Protein AF-A0AAJ5VD03-F1 (afdb_monomer_lite)

InterPro domains:
  IPR036894 Nucleoid-associated protein YbaB-like domain superfamily [G3DSA:3.30.1310.10] (11-106)

pLDDT: mean 74.03, std 16.74, range [34.75, 96.44]

Foldseek 3Di:
DPPPVVVVVVVVVVVVVVVVVVVVVVVVVVVVVVVLVVLLVQKAFAADPQLATPWIGGDQVVLQVDAQVSNQSSLLSNSVVNLRFLASVSSVLVVVLVVVVVVPDDNVVSVVVPDDDQDWDDWDWDDDPAWIWIQISRRRIGIGGDRVNSNVDGSVVVGVCSRVRSNVSSVVSDPPPPPPPD

Radius of gyration: 23.5 Å; chains: 1; bounding box: 45×64×76 Å

Structure (mmCIF, N/CA/C/O backbone):
data_AF-A0AAJ5VD03-F1
#
_entry.id   AF-A0AAJ5VD03-F1
#
loop_
_atom_site.group_PDB
_atom_site.id
_atom_site.type_symbol
_atom_site.label_atom_id
_atom_site.label_alt_id
_atom_site.label_comp_id
_atom_site.label_asym_id
_atom_site.label_entity_id
_atom_site.label_seq_id
_atom_site.pdbx_PDB_ins_code
_atom_site.Cartn_x
_atom_site.Cartn_y
_atom_site.Cartn_z
_atom_site.occupancy
_atom_site.B_iso_or_equiv
_atom_site.auth_seq_id
_atom_site.auth_comp_id
_atom_site.auth_asym_id
_atom_site.auth_atom_id
_atom_site.pdbx_PDB_model_num
ATOM 1 N N . MET A 1 1 ? 14.141 24.805 61.945 1.00 48.03 1 MET A N 1
ATOM 2 C CA . MET A 1 1 ? 12.892 24.595 61.178 1.00 48.03 1 MET A CA 1
ATOM 3 C C . MET A 1 1 ? 13.056 25.280 59.825 1.00 48.03 1 MET A C 1
ATOM 5 O O . MET A 1 1 ? 13.315 26.470 59.855 1.00 48.03 1 MET A O 1
ATOM 9 N N . ASN A 1 2 ? 13.026 24.547 58.695 1.00 44.84 2 ASN A N 1
ATOM 10 C CA . ASN A 1 2 ? 12.942 25.113 57.323 1.00 44.84 2 ASN A CA 1
ATOM 11 C C . ASN A 1 2 ? 12.667 24.085 56.184 1.00 44.84 2 ASN A C 1
ATOM 13 O O . ASN A 1 2 ? 12.645 24.474 55.024 1.00 44.84 2 ASN A O 1
ATOM 17 N N . SER A 1 3 ? 12.442 22.785 56.444 1.00 50.00 3 SER A N 1
ATOM 18 C CA . SER A 1 3 ? 12.428 21.764 55.366 1.00 50.00 3 SER A CA 1
ATOM 19 C C . SER A 1 3 ? 11.080 21.538 54.652 1.00 50.00 3 SER A C 1
ATOM 21 O O . SER A 1 3 ? 11.031 20.837 53.640 1.00 50.00 3 SER A O 1
ATOM 23 N N . SER A 1 4 ? 9.978 22.122 55.138 1.00 48.59 4 SER A N 1
ATOM 24 C CA . SER A 1 4 ? 8.632 21.831 54.608 1.00 48.59 4 SER A CA 1
ATOM 25 C C . SER A 1 4 ? 8.241 22.664 53.374 1.00 48.59 4 SER A C 1
ATOM 27 O O . SER A 1 4 ? 7.451 22.192 52.558 1.00 48.59 4 SER A O 1
ATOM 29 N N . GLY A 1 5 ? 8.803 23.871 53.207 1.00 54.84 5 GLY A N 1
ATOM 30 C CA . GLY A 1 5 ? 8.579 24.722 52.023 1.00 54.84 5 GLY A CA 1
ATOM 31 C C . GLY A 1 5 ? 9.389 24.287 50.796 1.00 54.84 5 GLY A C 1
ATOM 32 O O . GLY A 1 5 ? 8.952 24.446 49.660 1.00 54.84 5 GLY A O 1
ATOM 33 N N . ASP A 1 6 ? 10.540 23.655 51.026 1.00 62.62 6 ASP A N 1
ATOM 34 C CA . ASP A 1 6 ? 11.441 23.192 49.967 1.00 62.62 6 ASP A CA 1
ATOM 35 C C . ASP A 1 6 ? 10.902 21.922 49.273 1.00 62.62 6 ASP A C 1
ATOM 37 O O . ASP A 1 6 ? 10.984 21.754 48.058 1.00 62.62 6 ASP A O 1
ATOM 41 N N . SER A 1 7 ? 10.227 21.050 50.032 1.00 49.09 7 SER A N 1
ATOM 42 C CA . SER A 1 7 ? 9.621 19.815 49.506 1.00 49.09 7 SER A CA 1
ATOM 43 C C . SER A 1 7 ? 8.396 20.080 48.622 1.00 49.09 7 SER A C 1
ATOM 45 O O . SER A 1 7 ? 8.186 19.391 47.624 1.00 49.09 7 SER A O 1
ATOM 47 N N . THR A 1 8 ? 7.599 21.099 48.956 1.00 68.88 8 THR A N 1
ATOM 48 C CA . THR A 1 8 ? 6.435 21.525 48.161 1.00 68.88 8 THR A CA 1
ATOM 49 C C . THR A 1 8 ? 6.863 22.230 46.876 1.00 68.88 8 THR A C 1
ATOM 51 O O . THR A 1 8 ? 6.331 21.913 45.813 1.00 68.88 8 THR A O 1
ATOM 54 N N . ALA A 1 9 ? 7.881 23.094 46.935 1.00 69.44 9 ALA A N 1
ATOM 55 C CA . ALA A 1 9 ? 8.480 23.704 45.747 1.00 69.44 9 ALA A CA 1
ATOM 56 C C . ALA A 1 9 ? 9.094 22.653 44.803 1.00 69.44 9 ALA A C 1
ATOM 58 O O . ALA A 1 9 ? 8.904 22.707 43.587 1.00 69.44 9 ALA A O 1
ATOM 59 N N . ARG A 1 10 ? 9.766 21.636 45.358 1.00 67.06 10 ARG A N 1
ATOM 60 C CA . ARG A 1 10 ? 10.350 20.530 44.585 1.00 67.06 10 ARG A CA 1
ATOM 61 C C . ARG A 1 10 ? 9.289 19.638 43.937 1.00 67.06 10 ARG A C 1
ATOM 63 O O . ARG A 1 10 ? 9.469 19.222 42.794 1.00 67.06 10 ARG A O 1
ATOM 70 N N . LEU A 1 11 ? 8.176 19.379 44.626 1.00 73.00 11 LEU A N 1
ATOM 71 C CA . LEU A 1 11 ? 7.019 18.670 44.068 1.00 73.00 11 LEU A CA 1
ATOM 72 C C . LEU A 1 11 ? 6.357 19.452 42.932 1.00 73.00 11 LEU A C 1
ATOM 74 O O . LEU A 1 11 ? 6.029 18.859 41.906 1.00 73.00 11 LEU A O 1
ATOM 78 N N . GLU A 1 12 ? 6.190 20.767 43.078 1.00 82.19 12 GLU A N 1
ATOM 79 C CA . GLU A 1 12 ? 5.606 21.592 42.018 1.00 82.19 12 GLU A CA 1
ATOM 80 C C . GLU A 1 12 ? 6.522 21.669 40.792 1.00 82.19 12 GLU A C 1
ATOM 82 O O . GLU A 1 12 ? 6.063 21.489 39.665 1.00 82.19 12 GLU A O 1
ATOM 87 N N . HIS A 1 13 ? 7.832 21.800 41.006 1.00 79.12 13 HIS A N 1
ATOM 88 C CA . HIS A 1 13 ? 8.822 21.745 39.933 1.00 79.12 13 HIS A CA 1
ATOM 89 C C . HIS A 1 13 ? 8.809 20.388 39.200 1.00 79.12 13 HIS A C 1
ATOM 91 O O . HIS A 1 13 ? 8.853 20.339 37.970 1.00 79.12 13 HIS A O 1
ATOM 97 N N . LEU A 1 14 ? 8.683 19.269 39.926 1.00 74.81 14 LEU A N 1
ATOM 98 C CA . LEU A 1 14 ? 8.534 17.938 39.321 1.00 74.81 14 LEU A CA 1
ATOM 99 C C . LEU A 1 14 ? 7.218 17.800 38.539 1.00 74.81 14 LEU A C 1
ATOM 101 O O . LEU A 1 14 ? 7.223 17.240 37.443 1.00 74.81 14 LEU A O 1
ATOM 105 N N . ARG A 1 15 ? 6.107 18.351 39.044 1.00 74.75 15 ARG A N 1
ATOM 106 C CA . ARG A 1 15 ? 4.812 18.367 38.339 1.00 74.75 15 ARG A CA 1
ATOM 107 C C . ARG A 1 15 ? 4.844 19.223 37.077 1.00 74.75 15 ARG A C 1
ATOM 109 O O . ARG A 1 15 ? 4.276 18.824 36.064 1.00 74.75 15 ARG A O 1
ATOM 116 N N . GLN A 1 16 ? 5.491 20.387 37.110 1.00 79.31 16 GLN A N 1
ATOM 117 C CA . GLN A 1 16 ? 5.689 21.221 35.921 1.00 79.31 16 GLN A CA 1
ATOM 118 C C . GLN A 1 16 ? 6.545 20.503 34.879 1.00 79.31 16 GLN A C 1
ATOM 120 O O . GLN A 1 16 ? 6.133 20.395 33.726 1.00 79.31 16 GLN A O 1
ATOM 125 N N . ARG A 1 17 ? 7.675 19.918 35.290 1.00 76.06 17 ARG A N 1
ATOM 126 C CA . ARG A 1 17 ? 8.547 19.154 34.390 1.00 76.06 17 ARG A CA 1
ATOM 127 C C . ARG A 1 17 ? 7.839 17.929 33.800 1.00 76.06 17 ARG A C 1
ATOM 129 O O . ARG A 1 17 ? 7.985 17.661 32.615 1.00 76.06 17 ARG A O 1
ATOM 136 N N . SER A 1 18 ? 7.024 17.226 34.589 1.00 72.50 18 SER A N 1
ATOM 137 C CA . SER A 1 18 ? 6.200 16.111 34.106 1.00 72.50 18 SER A CA 1
ATOM 138 C C . SER A 1 18 ? 5.175 16.558 33.062 1.00 72.50 18 SER A C 1
ATOM 140 O O . SER A 1 18 ? 5.026 15.887 32.044 1.00 72.50 18 SER A O 1
ATOM 142 N N . ARG A 1 19 ? 4.487 17.688 33.285 1.00 83.00 19 ARG A N 1
ATOM 143 C CA . ARG A 1 19 ? 3.543 18.257 32.309 1.00 83.00 19 ARG A CA 1
ATOM 144 C C . ARG A 1 19 ? 4.247 18.660 31.015 1.00 83.00 19 ARG A C 1
ATOM 146 O O . ARG A 1 19 ? 3.720 18.410 29.939 1.00 83.00 19 ARG A O 1
ATOM 153 N N . GLN A 1 20 ? 5.449 19.221 31.119 1.00 81.06 20 GLN A N 1
ATOM 154 C CA . GLN A 1 20 ? 6.250 19.609 29.963 1.00 81.06 20 GLN A CA 1
ATOM 155 C C . GLN A 1 20 ? 6.704 18.396 29.141 1.00 81.06 20 GLN A C 1
ATOM 157 O O . GLN A 1 20 ? 6.547 18.403 27.928 1.00 81.06 20 GLN A O 1
ATOM 162 N N . VAL A 1 21 ? 7.183 17.327 29.788 1.00 76.31 21 VAL A N 1
ATOM 163 C CA . VAL A 1 21 ? 7.549 16.075 29.099 1.00 76.31 21 VAL A CA 1
ATOM 164 C C . VAL A 1 21 ? 6.336 15.440 28.419 1.00 76.31 21 VAL A C 1
ATOM 166 O O . VAL A 1 21 ? 6.435 15.032 27.265 1.00 76.31 21 VAL A O 1
ATOM 169 N N . ALA A 1 22 ? 5.188 15.390 29.100 1.00 70.44 22 ALA A N 1
ATOM 170 C CA . ALA A 1 22 ? 3.959 14.850 28.524 1.00 70.44 22 ALA A CA 1
ATOM 171 C C . ALA A 1 22 ? 3.494 15.655 27.298 1.00 70.44 22 ALA A C 1
ATOM 173 O O . ALA A 1 22 ? 3.112 15.063 26.293 1.00 70.44 22 ALA A O 1
ATOM 174 N N . ALA A 1 23 ? 3.584 16.989 27.350 1.00 71.31 23 ALA A N 1
ATOM 175 C CA . ALA A 1 23 ? 3.253 17.855 26.221 1.00 71.31 23 ALA A CA 1
ATOM 176 C C . ALA A 1 23 ? 4.208 17.653 25.032 1.00 71.31 23 ALA A C 1
ATOM 178 O O . ALA A 1 23 ? 3.750 17.533 23.899 1.00 71.31 23 ALA A O 1
ATOM 179 N N . THR A 1 24 ? 5.520 17.552 25.277 1.00 80.00 24 THR A N 1
ATOM 180 C CA . THR A 1 24 ? 6.507 17.274 24.221 1.00 80.00 24 THR A CA 1
ATOM 181 C C . THR A 1 24 ? 6.281 15.904 23.583 1.00 80.00 24 THR A C 1
ATOM 183 O O . THR A 1 24 ? 6.341 15.782 22.364 1.00 80.00 24 THR A O 1
ATOM 186 N N . PHE A 1 25 ? 5.989 14.877 24.385 1.00 67.69 25 PHE A N 1
ATOM 187 C CA . PHE A 1 25 ? 5.700 13.538 23.875 1.00 67.69 25 PHE A CA 1
ATOM 188 C C . PHE A 1 25 ? 4.413 13.509 23.045 1.00 67.69 25 PHE A C 1
ATOM 190 O O . PHE A 1 25 ? 4.405 12.937 21.962 1.00 67.69 25 PHE A O 1
ATOM 197 N N . ALA A 1 26 ? 3.345 14.162 23.513 1.00 67.38 26 ALA A N 1
ATOM 198 C CA . ALA A 1 26 ? 2.091 14.256 22.769 1.00 67.38 26 ALA A CA 1
ATOM 199 C C . ALA A 1 26 ? 2.279 14.966 21.419 1.00 67.38 26 ALA A C 1
ATOM 201 O O . ALA A 1 26 ? 1.799 14.465 20.408 1.00 67.38 26 ALA A O 1
ATOM 202 N N . ALA A 1 27 ? 3.030 16.071 21.387 1.00 71.31 27 ALA A N 1
ATOM 203 C CA . ALA A 1 27 ? 3.334 16.789 20.150 1.00 71.31 27 ALA A CA 1
ATOM 204 C C . ALA A 1 27 ? 4.175 15.949 19.173 1.00 71.31 27 ALA A C 1
ATOM 206 O O . ALA A 1 27 ? 3.921 15.967 17.972 1.00 71.31 27 ALA A O 1
ATOM 207 N N . GLU A 1 28 ? 5.149 15.183 19.671 1.00 72.62 28 GLU A N 1
ATOM 208 C CA . GLU A 1 28 ? 5.952 14.296 18.825 1.00 72.62 28 GLU A CA 1
ATOM 209 C C . GLU A 1 28 ? 5.127 13.117 18.298 1.00 72.62 28 GLU A C 1
ATOM 211 O O . GLU A 1 28 ? 5.227 12.768 17.125 1.00 72.62 28 GLU A O 1
ATOM 216 N N . MET A 1 29 ? 4.243 12.553 19.123 1.00 68.25 29 MET A N 1
ATOM 217 C CA . MET A 1 29 ? 3.296 11.525 18.692 1.00 68.25 29 MET A CA 1
ATOM 218 C C . MET A 1 29 ? 2.310 12.063 17.654 1.00 68.25 29 MET A C 1
ATOM 220 O O . MET A 1 29 ? 2.043 11.379 16.671 1.00 68.25 29 MET A O 1
ATOM 224 N N . GLU A 1 30 ? 1.792 13.279 17.821 1.00 60.25 30 GLU A N 1
ATOM 225 C CA . GLU A 1 30 ? 0.920 13.933 16.841 1.00 60.25 30 GLU A CA 1
ATOM 226 C C . GLU A 1 30 ? 1.665 14.199 15.526 1.00 60.25 30 GLU A C 1
ATOM 228 O O . GLU A 1 30 ? 1.141 13.906 14.451 1.00 60.25 30 GLU A O 1
ATOM 233 N N . ARG A 1 31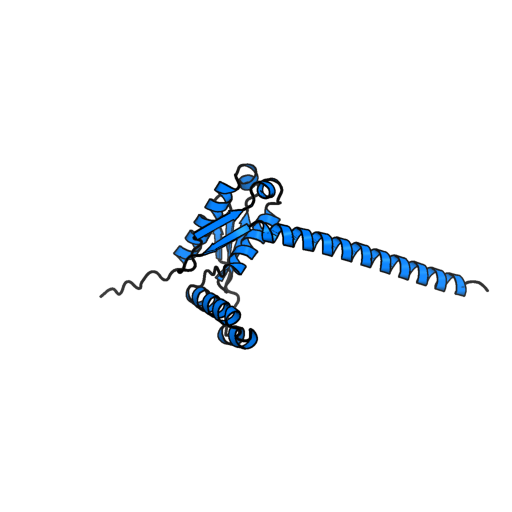 ? 2.920 14.665 15.599 1.00 75.94 31 ARG A N 1
ATOM 234 C CA . ARG A 1 31 ? 3.794 14.857 14.435 1.00 75.94 31 ARG A CA 1
ATOM 235 C C . ARG A 1 31 ? 4.020 13.544 13.690 1.00 75.94 31 ARG A C 1
ATOM 237 O O . ARG A 1 31 ? 3.795 13.499 12.485 1.00 75.94 31 ARG A O 1
ATOM 244 N N . LEU A 1 32 ? 4.406 12.485 14.404 1.00 63.19 32 LEU A N 1
ATOM 245 C CA . LEU A 1 32 ? 4.612 11.147 13.845 1.00 63.19 32 LEU A CA 1
ATOM 246 C C . LEU A 1 32 ? 3.314 10.573 13.269 1.00 63.19 32 LEU A C 1
ATOM 248 O O . LEU A 1 32 ? 3.328 10.019 12.180 1.00 63.19 32 LEU A O 1
ATOM 252 N N . THR A 1 33 ? 2.179 10.756 13.945 1.00 59.78 33 THR A N 1
ATOM 253 C CA . THR A 1 33 ? 0.869 10.291 13.461 1.00 59.78 33 THR A CA 1
ATOM 254 C C . THR A 1 33 ? 0.464 11.030 12.190 1.00 59.78 33 THR A C 1
ATOM 256 O O . THR A 1 33 ? 0.008 10.406 11.237 1.00 59.78 33 THR A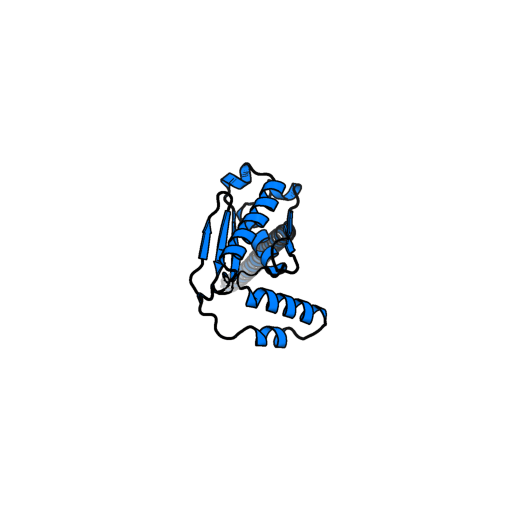 O 1
ATOM 259 N N . SER A 1 34 ? 0.662 12.349 12.135 1.00 59.28 34 SER A N 1
ATOM 260 C CA . SER A 1 34 ? 0.407 13.165 10.942 1.00 59.28 34 SER A CA 1
ATOM 261 C C . SER A 1 34 ? 1.327 12.775 9.783 1.00 59.28 34 SER A C 1
ATOM 263 O O . SER A 1 34 ? 0.878 12.668 8.643 1.00 59.28 34 SER A O 1
ATOM 265 N N . GLU A 1 35 ? 2.600 12.507 10.073 1.00 62.56 35 GLU A N 1
ATOM 266 C CA . GLU A 1 35 ? 3.590 12.034 9.107 1.00 62.56 35 GLU A CA 1
ATOM 267 C C . GLU A 1 35 ? 3.216 10.653 8.552 1.00 62.56 35 GLU A C 1
ATOM 269 O O . GLU A 1 35 ? 3.127 10.500 7.336 1.00 62.56 35 GLU A O 1
ATOM 274 N N . VAL A 1 36 ? 2.864 9.700 9.420 1.00 60.22 36 VAL A N 1
ATOM 275 C CA . VAL A 1 36 ? 2.357 8.375 9.036 1.00 60.22 36 VAL A CA 1
ATOM 276 C C . VAL A 1 36 ? 1.060 8.500 8.237 1.00 60.22 36 VAL A C 1
ATOM 278 O O . VAL A 1 36 ? 0.929 7.863 7.204 1.00 60.22 36 VAL A O 1
ATOM 281 N N . THR A 1 37 ? 0.121 9.362 8.632 1.00 55.56 37 THR A N 1
ATOM 282 C CA . THR A 1 37 ? -1.158 9.542 7.917 1.00 55.56 37 THR A CA 1
ATOM 283 C C . THR A 1 37 ? -0.946 10.123 6.516 1.00 55.56 37 THR A C 1
ATOM 285 O O . THR A 1 37 ? -1.544 9.653 5.550 1.00 55.56 37 THR A O 1
ATOM 288 N N . ARG A 1 38 ? -0.056 11.115 6.370 1.00 59.75 38 ARG A N 1
ATOM 289 C CA . ARG A 1 38 ? 0.335 11.656 5.056 1.00 59.75 38 ARG A CA 1
ATOM 290 C C . ARG A 1 38 ? 1.056 10.620 4.198 1.00 59.75 38 ARG A C 1
ATOM 292 O O . ARG A 1 38 ? 0.877 10.618 2.986 1.00 59.75 38 ARG A O 1
ATOM 299 N N . GLN A 1 39 ? 1.858 9.756 4.813 1.00 58.25 39 GLN A N 1
ATOM 300 C CA . GLN A 1 39 ? 2.546 8.664 4.128 1.00 58.25 39 GLN A CA 1
ATOM 301 C C . GLN A 1 39 ? 1.566 7.561 3.705 1.00 58.25 39 GLN A C 1
ATOM 303 O O . GLN A 1 39 ? 1.653 7.092 2.577 1.00 58.25 39 GLN A O 1
ATOM 308 N N . VAL A 1 40 ? 0.574 7.215 4.527 1.00 55.00 40 VAL A N 1
ATOM 309 C CA . VAL A 1 40 ? -0.523 6.296 4.170 1.00 55.00 40 VAL A CA 1
ATOM 310 C C . VAL A 1 40 ? -1.336 6.838 2.989 1.00 55.00 40 VAL A C 1
ATOM 312 O O . VAL A 1 40 ? -1.698 6.075 2.104 1.00 55.00 40 VAL A O 1
ATOM 315 N N . ALA A 1 41 ? -1.533 8.157 2.904 1.00 58.66 41 ALA A N 1
ATOM 316 C CA . ALA A 1 41 ? -2.189 8.804 1.765 1.00 58.66 41 ALA A CA 1
ATOM 317 C C . ALA A 1 41 ? -1.335 8.859 0.477 1.00 58.66 41 ALA A C 1
ATOM 319 O O . ALA A 1 41 ? -1.819 9.335 -0.547 1.00 58.66 41 ALA A O 1
ATOM 320 N N . SER A 1 42 ? -0.072 8.414 0.509 1.00 76.25 42 SER A N 1
ATOM 321 C CA . SER A 1 42 ? 0.821 8.483 -0.656 1.00 76.25 42 SER A CA 1
ATOM 322 C C . SER A 1 42 ? 0.643 7.335 -1.647 1.00 76.25 42 SER A C 1
ATOM 324 O O . SER A 1 42 ? 1.102 7.471 -2.778 1.00 76.25 42 SER A O 1
ATOM 326 N N . VAL A 1 43 ? -0.022 6.243 -1.246 1.00 88.25 43 VAL A N 1
ATOM 327 C CA . VAL A 1 43 ? -0.279 5.066 -2.087 1.00 88.25 43 VAL A CA 1
ATOM 328 C C . VAL A 1 43 ? -1.784 4.845 -2.196 1.00 88.25 43 VAL A C 1
ATOM 330 O O . VAL A 1 43 ? -2.470 4.707 -1.188 1.00 88.25 43 VAL A O 1
ATOM 333 N N . THR A 1 44 ? -2.298 4.781 -3.420 1.00 91.69 44 THR A N 1
ATOM 334 C CA . THR A 1 44 ? -3.696 4.433 -3.702 1.00 91.69 44 THR A CA 1
ATOM 335 C C . THR A 1 44 ? -3.740 3.164 -4.539 1.00 91.69 44 THR A C 1
ATOM 337 O O . THR A 1 44 ? -3.046 3.059 -5.548 1.00 91.69 44 THR A O 1
ATOM 340 N N . ILE A 1 45 ? -4.563 2.197 -4.134 1.00 93.25 45 ILE A N 1
ATOM 341 C CA . ILE A 1 45 ? -4.733 0.926 -4.841 1.00 93.25 45 ILE A CA 1
ATOM 342 C C . ILE A 1 45 ? -6.166 0.832 -5.348 1.00 93.25 45 ILE A C 1
ATOM 344 O O . ILE A 1 45 ? -7.119 0.990 -4.589 1.00 93.25 45 ILE A O 1
ATOM 348 N N . ARG A 1 46 ? -6.307 0.574 -6.647 1.00 93.19 46 ARG A N 1
ATOM 349 C CA . ARG A 1 46 ? -7.585 0.333 -7.315 1.00 93.19 46 ARG A CA 1
ATOM 350 C C . ARG A 1 46 ? -7.711 -1.158 -7.599 1.00 93.19 46 ARG A C 1
ATOM 352 O O . ARG A 1 46 ? -6.781 -1.763 -8.135 1.00 93.19 46 ARG A O 1
ATOM 359 N N . VAL A 1 47 ? -8.858 -1.735 -7.256 1.00 89.75 47 VAL A N 1
ATOM 360 C CA . VAL A 1 47 ? -9.168 -3.152 -7.484 1.00 89.75 47 VAL A CA 1
ATOM 361 C C . VAL A 1 47 ? -10.221 -3.316 -8.570 1.00 89.75 47 VAL A C 1
ATOM 363 O O . VAL A 1 47 ? -11.059 -2.435 -8.760 1.00 89.75 47 VAL A O 1
ATOM 366 N N . ASP A 1 48 ? -10.166 -4.427 -9.297 1.00 89.44 48 ASP A N 1
ATOM 367 C CA . ASP A 1 48 ? -11.219 -4.811 -10.234 1.00 89.44 48 ASP A CA 1
ATOM 368 C C . ASP A 1 48 ? -12.369 -5.562 -9.537 1.00 89.44 48 ASP A C 1
ATOM 370 O O . ASP A 1 48 ? -12.344 -5.859 -8.338 1.00 89.44 48 ASP A O 1
ATOM 374 N N . GLU A 1 49 ? -13.395 -5.914 -10.311 1.00 81.56 49 GLU A N 1
ATOM 375 C CA . GLU A 1 49 ? -14.555 -6.677 -9.832 1.00 81.56 49 GLU A CA 1
ATOM 376 C C . GLU A 1 49 ? -14.178 -8.068 -9.295 1.00 81.56 49 GLU A C 1
ATOM 378 O O . GLU A 1 49 ? -14.901 -8.647 -8.484 1.00 81.56 49 GLU A O 1
ATOM 383 N N . ARG A 1 50 ? -13.014 -8.605 -9.674 1.00 80.75 50 ARG A N 1
ATOM 384 C CA . ARG A 1 50 ? -12.496 -9.891 -9.188 1.00 80.75 50 ARG A CA 1
ATOM 385 C C . ARG A 1 50 ? -11.661 -9.743 -7.917 1.00 80.75 50 ARG A C 1
ATOM 387 O O . ARG A 1 50 ? -11.306 -10.749 -7.317 1.00 80.75 50 ARG A O 1
ATOM 394 N N . GLY A 1 51 ? -11.417 -8.517 -7.454 1.00 80.62 51 GLY A N 1
ATOM 395 C CA . GLY A 1 51 ? -10.620 -8.234 -6.260 1.00 80.62 51 GLY A CA 1
ATOM 396 C C . GLY A 1 51 ? -9.120 -8.276 -6.542 1.00 80.62 51 GLY A C 1
ATOM 397 O O . GLY A 1 51 ? -8.321 -8.359 -5.612 1.00 80.62 51 GLY A O 1
ATOM 398 N N . ARG A 1 52 ? -8.731 -8.238 -7.823 1.00 88.56 52 ARG A N 1
ATOM 399 C CA . ARG A 1 52 ? -7.338 -8.138 -8.255 1.00 88.56 52 ARG A CA 1
ATOM 400 C C . ARG A 1 52 ? -6.914 -6.681 -8.286 1.00 88.56 52 ARG A C 1
ATOM 402 O O . ARG A 1 52 ? -7.728 -5.787 -8.511 1.00 88.56 52 ARG A O 1
ATOM 409 N N . VAL A 1 53 ? -5.622 -6.436 -8.098 1.00 92.56 53 VAL A N 1
ATOM 410 C CA . VAL A 1 53 ? -5.055 -5.091 -8.197 1.00 92.56 53 VAL A CA 1
ATOM 411 C C . VAL A 1 53 ? -5.066 -4.662 -9.665 1.00 92.56 53 VAL A C 1
ATOM 413 O O . VAL A 1 53 ? -4.331 -5.208 -10.490 1.00 92.56 53 VAL A O 1
ATOM 416 N N . ALA A 1 54 ? -5.911 -3.687 -9.989 1.00 92.94 54 ALA A N 1
ATOM 417 C CA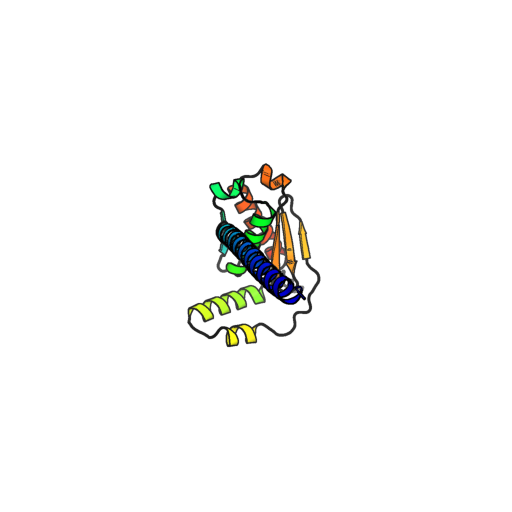 . ALA A 1 54 ? -6.071 -3.132 -11.330 1.00 92.94 54 ALA A CA 1
ATOM 418 C C . ALA A 1 54 ? -5.132 -1.945 -11.582 1.00 92.94 54 ALA A C 1
ATOM 420 O O . ALA A 1 54 ? -4.757 -1.684 -12.725 1.00 92.94 54 ALA A O 1
ATOM 421 N N . GLY A 1 55 ? -4.746 -1.229 -10.524 1.00 94.19 55 GLY A N 1
ATOM 422 C CA . GLY A 1 55 ? -3.768 -0.154 -10.613 1.00 94.19 55 GLY A CA 1
ATOM 423 C C . GLY A 1 55 ? -3.265 0.297 -9.250 1.00 94.19 55 GLY A C 1
ATOM 424 O O . GLY A 1 55 ? -3.975 0.208 -8.247 1.00 94.19 55 GLY A O 1
ATOM 425 N N . VAL A 1 56 ? -2.037 0.804 -9.241 1.00 95.62 56 VAL A N 1
ATOM 426 C CA . VAL A 1 56 ? -1.382 1.393 -8.074 1.00 95.62 56 VAL A CA 1
ATOM 427 C C . VAL A 1 56 ? -0.938 2.797 -8.457 1.00 95.62 56 VAL A C 1
ATOM 429 O O . VAL A 1 56 ? -0.312 2.999 -9.496 1.00 95.62 56 VAL A O 1
ATOM 432 N N . GLU A 1 57 ? -1.279 3.776 -7.634 1.00 93.69 57 GLU A N 1
ATOM 433 C CA . GLU A 1 57 ? -0.827 5.154 -7.778 1.00 93.69 57 GLU A CA 1
ATOM 434 C C . GLU A 1 57 ? 0.048 5.515 -6.588 1.00 93.69 57 GLU A C 1
ATOM 436 O O . GLU A 1 57 ? -0.331 5.288 -5.439 1.00 93.69 57 GLU A O 1
ATOM 441 N N . VAL A 1 58 ? 1.208 6.102 -6.869 1.00 90.50 58 VAL A N 1
ATOM 442 C CA . VAL A 1 58 ? 2.079 6.697 -5.859 1.00 90.50 58 VAL A CA 1
ATOM 443 C C . VAL A 1 58 ? 2.517 8.072 -6.342 1.00 90.50 58 VAL A C 1
ATOM 445 O O . VAL A 1 58 ? 2.820 8.239 -7.525 1.00 90.50 58 VAL A O 1
ATOM 448 N N . ASP A 1 59 ? 2.556 9.062 -5.451 1.00 85.38 59 ASP A N 1
ATOM 449 C CA . ASP A 1 59 ? 3.077 10.388 -5.803 1.00 85.38 59 ASP A CA 1
ATOM 450 C C . ASP A 1 59 ? 4.591 10.295 -6.098 1.00 85.38 59 ASP A C 1
ATOM 452 O O . ASP A 1 59 ? 5.375 10.020 -5.178 1.00 85.38 59 ASP A O 1
ATOM 456 N N . PRO A 1 60 ? 5.050 10.570 -7.338 1.00 86.19 60 PRO A N 1
ATOM 457 C CA . PRO A 1 60 ? 6.468 10.509 -7.681 1.00 86.19 60 PRO A CA 1
ATOM 458 C C . PRO A 1 60 ? 7.328 11.469 -6.855 1.00 86.19 60 PRO A C 1
ATOM 460 O O . PRO A 1 60 ? 8.494 11.180 -6.583 1.00 86.19 60 PRO A O 1
ATOM 463 N N . ALA A 1 61 ? 6.766 12.606 -6.428 1.00 82.94 61 ALA A N 1
ATOM 464 C CA . ALA A 1 61 ? 7.480 13.560 -5.593 1.00 82.94 61 ALA A CA 1
ATOM 465 C C . ALA A 1 61 ? 7.688 13.017 -4.172 1.00 82.94 61 ALA A C 1
ATOM 467 O O . ALA A 1 61 ? 8.715 13.308 -3.555 1.00 82.94 61 ALA A O 1
ATOM 468 N N . ALA A 1 62 ? 6.736 12.243 -3.647 1.00 79.38 62 ALA A N 1
ATOM 469 C CA . ALA A 1 62 ? 6.840 11.600 -2.340 1.00 79.38 62 ALA A CA 1
ATOM 470 C C . ALA A 1 62 ? 7.745 10.359 -2.374 1.00 79.38 62 ALA A C 1
ATOM 472 O O . ALA A 1 62 ? 8.505 10.142 -1.431 1.00 79.38 62 ALA A O 1
ATOM 473 N N . PHE A 1 63 ? 7.718 9.601 -3.474 1.00 84.69 63 PHE A N 1
ATOM 474 C CA . PHE A 1 63 ? 8.431 8.331 -3.634 1.00 84.69 63 PHE A CA 1
ATOM 475 C C . PHE A 1 63 ? 9.940 8.427 -3.354 1.00 84.69 63 PHE A C 1
ATOM 477 O O . PHE A 1 63 ? 10.486 7.619 -2.615 1.00 84.69 63 PHE A O 1
ATOM 484 N N . GLY A 1 64 ? 10.619 9.460 -3.861 1.00 78.38 64 GLY A N 1
ATOM 485 C CA . GLY A 1 64 ? 12.062 9.632 -3.633 1.00 78.38 64 GLY A CA 1
ATOM 486 C C . GLY A 1 64 ? 12.449 10.109 -2.225 1.00 78.38 64 GLY A C 1
ATOM 487 O O . GLY A 1 64 ? 13.633 10.244 -1.932 1.00 78.38 64 GLY A O 1
ATOM 488 N N . ARG A 1 65 ? 11.475 10.437 -1.364 1.00 80.88 65 ARG A N 1
ATOM 489 C CA . ARG A 1 65 ? 11.708 10.998 -0.018 1.00 80.88 65 ARG A CA 1
ATOM 490 C C . ARG A 1 65 ? 11.151 10.133 1.109 1.00 80.88 65 ARG A C 1
ATOM 492 O O . ARG A 1 65 ? 11.427 10.415 2.273 1.00 80.88 65 ARG A O 1
ATOM 499 N N . ILE A 1 66 ? 10.340 9.133 0.784 1.00 81.69 66 ILE A N 1
ATOM 500 C CA . ILE A 1 66 ? 9.717 8.249 1.762 1.00 81.69 66 ILE A CA 1
ATOM 501 C C . ILE A 1 66 ? 10.679 7.114 2.126 1.00 81.69 66 ILE A C 1
ATOM 503 O O . ILE A 1 66 ? 11.366 6.558 1.273 1.00 81.69 66 ILE A O 1
ATOM 507 N N . ALA A 1 67 ? 10.745 6.769 3.411 1.00 83.31 67 ALA A N 1
ATOM 508 C CA . ALA A 1 67 ? 11.524 5.616 3.847 1.00 83.31 67 ALA A CA 1
ATOM 509 C C . ALA A 1 67 ? 10.891 4.311 3.315 1.00 83.31 67 ALA A C 1
ATOM 511 O O . ALA A 1 67 ? 9.659 4.218 3.299 1.00 83.31 67 ALA A O 1
ATOM 512 N N . PRO A 1 68 ? 11.679 3.270 2.973 1.00 83.62 68 PRO A N 1
ATOM 513 C CA . PRO A 1 68 ? 11.139 1.990 2.506 1.00 83.62 68 PRO A CA 1
ATOM 514 C C . PRO A 1 68 ? 10.097 1.387 3.455 1.00 83.62 68 PRO A C 1
ATOM 516 O O . PRO A 1 68 ? 9.069 0.885 3.015 1.00 83.62 68 PRO A O 1
ATOM 519 N N . THR A 1 69 ? 10.318 1.493 4.767 1.00 81.88 69 THR A N 1
ATOM 520 C CA . THR A 1 69 ? 9.389 1.003 5.798 1.00 81.88 69 THR A CA 1
ATOM 521 C C . THR A 1 69 ? 8.081 1.791 5.845 1.00 81.88 69 THR A C 1
ATOM 523 O O . THR A 1 69 ? 7.019 1.208 6.051 1.00 81.88 69 THR A O 1
ATOM 526 N N . ALA A 1 70 ? 8.135 3.105 5.626 1.00 82.50 70 ALA A N 1
ATOM 527 C CA . ALA A 1 70 ? 6.949 3.952 5.562 1.00 82.50 70 ALA A CA 1
ATOM 528 C C . ALA A 1 70 ? 6.136 3.679 4.291 1.00 82.50 70 ALA A C 1
ATOM 530 O O . ALA A 1 70 ? 4.913 3.578 4.351 1.00 82.50 70 ALA A O 1
ATOM 531 N N . LEU A 1 71 ? 6.812 3.492 3.155 1.00 86.75 71 LEU A N 1
ATOM 532 C CA . LEU A 1 71 ? 6.166 3.118 1.900 1.00 86.75 71 LEU A CA 1
ATOM 533 C C . LEU A 1 71 ? 5.537 1.721 1.995 1.00 86.75 71 LEU A C 1
ATOM 535 O O . LEU A 1 71 ? 4.403 1.524 1.570 1.00 86.75 71 LEU A O 1
ATOM 539 N N . ALA A 1 72 ? 6.220 0.771 2.634 1.00 87.94 72 ALA A N 1
ATOM 540 C CA . ALA A 1 72 ? 5.702 -0.563 2.924 1.00 87.94 72 ALA A CA 1
ATOM 541 C C . ALA A 1 72 ? 4.430 -0.516 3.793 1.00 87.94 72 ALA A C 1
ATOM 543 O O . ALA A 1 72 ? 3.420 -1.136 3.456 1.00 87.94 72 ALA A O 1
ATOM 544 N N . ALA A 1 73 ? 4.437 0.281 4.867 1.00 84.44 73 ALA A N 1
ATOM 545 C CA . ALA A 1 73 ? 3.263 0.487 5.714 1.00 84.44 73 ALA A CA 1
ATOM 546 C C . ALA A 1 73 ? 2.099 1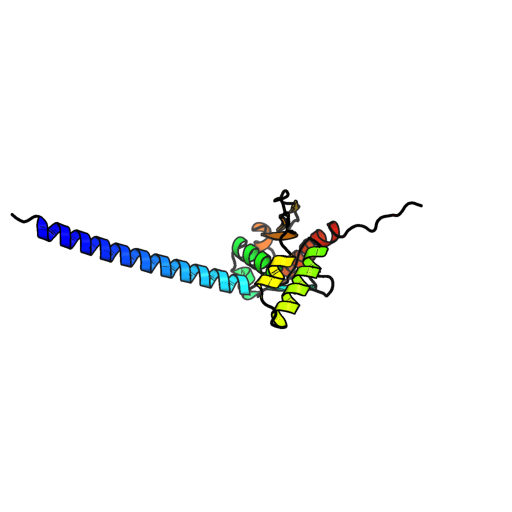.143 4.949 1.00 84.44 73 ALA A C 1
ATOM 548 O O . ALA A 1 73 ? 0.956 0.702 5.075 1.00 84.44 73 ALA A O 1
ATOM 549 N N . ALA A 1 74 ? 2.385 2.147 4.114 1.00 86.62 74 ALA A N 1
ATOM 550 C CA . ALA A 1 74 ? 1.390 2.785 3.254 1.00 86.62 74 ALA A CA 1
ATOM 551 C C . ALA A 1 74 ? 0.778 1.793 2.253 1.00 86.62 74 ALA A C 1
ATOM 553 O O . ALA A 1 74 ? -0.440 1.742 2.113 1.00 86.62 74 ALA A O 1
ATOM 554 N N . THR A 1 75 ? 1.607 0.947 1.632 1.00 91.50 75 THR A N 1
ATOM 555 C CA . THR A 1 75 ? 1.163 -0.116 0.711 1.00 91.50 75 THR A CA 1
ATOM 556 C C . THR A 1 75 ? 0.214 -1.082 1.408 1.00 91.50 75 THR A C 1
ATOM 558 O O . THR A 1 75 ? -0.886 -1.332 0.927 1.00 91.50 75 THR A O 1
ATOM 561 N N . THR A 1 76 ? 0.628 -1.596 2.569 1.00 89.88 76 THR A N 1
ATOM 562 C CA . THR A 1 76 ? -0.156 -2.528 3.385 1.00 89.88 76 THR A CA 1
ATOM 563 C C . THR A 1 76 ? -1.508 -1.921 3.768 1.00 89.88 76 THR A C 1
ATOM 565 O O . THR A 1 76 ? -2.551 -2.549 3.592 1.00 89.88 76 THR A O 1
ATOM 568 N N . SER A 1 77 ? -1.515 -0.662 4.217 1.00 82.62 77 SER A N 1
ATOM 569 C CA . SER A 1 77 ? -2.751 0.052 4.548 1.00 82.62 77 SER A CA 1
ATOM 570 C C . SER A 1 77 ? -3.644 0.270 3.323 1.00 82.62 77 SER A C 1
ATOM 572 O O . SER A 1 77 ? -4.867 0.161 3.433 1.00 82.62 77 SER A O 1
ATOM 574 N N . ALA A 1 78 ? -3.062 0.570 2.160 1.00 88.81 78 ALA A N 1
ATOM 575 C CA . ALA A 1 78 ? -3.805 0.775 0.921 1.00 88.81 78 ALA A CA 1
ATOM 576 C C . ALA A 1 78 ? -4.440 -0.531 0.415 1.00 88.81 78 ALA A C 1
ATOM 578 O O . ALA A 1 78 ? -5.596 -0.514 0.000 1.00 88.81 78 ALA A O 1
ATOM 579 N N . LEU A 1 79 ? -3.736 -1.666 0.519 1.00 89.12 79 LEU A N 1
ATOM 580 C CA . LEU A 1 79 ? -4.269 -2.995 0.187 1.00 89.12 79 LEU A CA 1
ATOM 581 C C . LEU A 1 79 ? -5.475 -3.343 1.065 1.00 89.12 79 LEU A C 1
ATOM 583 O O . LEU A 1 79 ? -6.524 -3.725 0.547 1.00 89.12 79 LEU A O 1
ATOM 587 N N . ALA A 1 80 ? -5.343 -3.147 2.379 1.00 83.56 80 ALA A N 1
ATOM 588 C CA . ALA A 1 80 ? -6.431 -3.375 3.325 1.00 83.56 80 ALA A CA 1
ATOM 589 C C . ALA A 1 80 ? -7.634 -2.458 3.044 1.00 83.56 80 ALA A C 1
ATOM 591 O O . ALA A 1 80 ? -8.772 -2.922 3.017 1.00 83.56 80 ALA A O 1
ATOM 592 N N . SER A 1 81 ? -7.386 -1.172 2.773 1.00 82.81 81 SER A N 1
ATOM 593 C CA . SER A 1 81 ? -8.444 -0.194 2.467 1.00 82.81 81 SER A CA 1
ATOM 594 C C . SER A 1 81 ? -9.166 -0.507 1.155 1.00 82.81 81 SER A C 1
ATOM 596 O O . SER A 1 81 ? -10.367 -0.284 1.046 1.00 82.81 81 SER A O 1
ATOM 598 N N . ALA A 1 82 ? -8.453 -1.061 0.173 1.00 84.25 82 ALA A N 1
ATOM 599 C CA . ALA A 1 82 ? -9.022 -1.511 -1.093 1.00 84.25 82 ALA A CA 1
ATOM 600 C C . ALA A 1 82 ? -9.736 -2.876 -0.994 1.00 84.25 82 ALA A C 1
ATOM 602 O O . ALA A 1 82 ? -10.256 -3.369 -1.994 1.00 84.25 82 ALA A O 1
ATOM 603 N N . GLY A 1 83 ? -9.764 -3.502 0.190 1.00 81.50 83 GLY A N 1
ATOM 604 C CA . GLY A 1 83 ? -10.400 -4.803 0.404 1.00 81.50 83 GLY A CA 1
ATOM 605 C C . GLY A 1 83 ? -9.667 -5.967 -0.268 1.00 81.50 83 GLY A C 1
ATOM 606 O O . GLY A 1 83 ? -10.281 -7.000 -0.540 1.00 81.50 83 GLY A O 1
ATOM 607 N N . VAL A 1 84 ? -8.371 -5.816 -0.559 1.00 85.75 84 VAL A N 1
ATOM 608 C CA . VAL A 1 84 ? -7.559 -6.888 -1.145 1.00 85.75 84 VAL A CA 1
ATOM 609 C C . VAL A 1 84 ? -7.311 -7.955 -0.081 1.00 85.75 84 VAL A C 1
ATOM 611 O O . VAL A 1 84 ? -6.722 -7.677 0.963 1.00 85.75 84 VAL A O 1
ATOM 614 N N . SER A 1 85 ? -7.746 -9.186 -0.350 1.00 83.31 85 SER A N 1
ATOM 615 C CA . SER A 1 85 ? -7.546 -10.332 0.538 1.00 83.31 85 SER A CA 1
ATOM 616 C C . SER A 1 85 ? -7.178 -11.574 -0.261 1.00 83.31 85 SER A C 1
ATOM 618 O O . SER A 1 85 ? -7.734 -11.835 -1.327 1.00 83.31 85 SER A O 1
ATOM 620 N N . ALA A 1 86 ? -6.230 -12.341 0.274 1.00 75.94 86 ALA A N 1
ATOM 621 C CA . ALA A 1 86 ? -5.765 -13.597 -0.297 1.00 75.94 86 ALA A CA 1
ATOM 622 C C . ALA A 1 86 ? -6.678 -14.788 0.027 1.00 75.94 86 ALA A C 1
ATOM 624 O O . ALA A 1 86 ? -6.368 -15.921 -0.338 1.00 75.94 86 ALA A O 1
ATOM 625 N N . MET A 1 87 ? -7.785 -14.536 0.726 1.00 71.88 87 MET A N 1
ATOM 626 C CA . MET A 1 87 ? -8.876 -15.478 0.909 1.00 71.88 87 MET A CA 1
ATOM 627 C C . MET A 1 87 ? -9.993 -15.128 -0.088 1.00 71.88 87 MET A C 1
ATOM 629 O O . MET A 1 87 ? -10.660 -14.102 0.087 1.00 71.88 87 MET A O 1
ATOM 633 N N . PRO A 1 88 ? -10.215 -15.952 -1.133 1.00 55.91 88 PRO A N 1
ATOM 634 C CA . PRO A 1 88 ? -11.210 -15.679 -2.173 1.00 55.91 88 PRO A CA 1
ATOM 635 C C . PRO A 1 88 ? -12.608 -15.418 -1.595 1.00 55.91 88 PRO A C 1
ATOM 637 O O . PRO A 1 88 ? -13.254 -14.444 -1.982 1.00 55.91 88 PRO A O 1
ATOM 640 N N . ASP A 1 89 ? -13.007 -16.200 -0.587 1.00 54.41 89 ASP A N 1
ATOM 641 C CA . ASP A 1 89 ? -14.325 -16.109 0.053 1.00 54.41 89 ASP A CA 1
ATOM 642 C C . ASP A 1 89 ? -14.471 -14.857 0.941 1.00 54.41 89 ASP A C 1
ATOM 644 O O . ASP A 1 89 ? -15.493 -14.171 0.894 1.00 54.41 89 ASP A O 1
ATOM 648 N N . TYR A 1 90 ? -13.420 -14.472 1.677 1.00 53.22 90 TYR A N 1
ATOM 649 C CA . TYR A 1 90 ? -13.429 -13.264 2.514 1.00 53.22 90 TYR A CA 1
ATOM 650 C C . TYR A 1 90 ? -13.325 -11.975 1.698 1.00 53.22 90 TYR A C 1
ATOM 652 O O . TYR A 1 90 ? -13.857 -10.957 2.118 1.00 53.22 90 TYR A O 1
ATOM 660 N N . SER A 1 91 ? -12.674 -11.984 0.532 1.00 52.53 91 SER A N 1
ATOM 661 C CA . SER A 1 91 ? -12.588 -10.794 -0.327 1.00 52.53 91 SER A CA 1
ATOM 662 C C . SER A 1 91 ? -13.947 -10.414 -0.931 1.00 52.53 91 SER A C 1
ATOM 664 O O . SER A 1 91 ? -14.265 -9.232 -1.073 1.00 52.53 91 SER A O 1
ATOM 666 N N . ALA A 1 92 ? -14.767 -11.407 -1.291 1.00 54.12 92 ALA A N 1
ATOM 667 C CA . ALA A 1 92 ? -16.127 -11.197 -1.773 1.00 54.12 92 ALA A CA 1
ATOM 668 C C . ALA A 1 92 ? -17.038 -10.726 -0.631 1.00 54.12 92 ALA A C 1
ATOM 670 O O . ALA A 1 92 ? -17.780 -9.758 -0.798 1.00 54.12 92 ALA A O 1
ATOM 671 N N . GLU A 1 93 ? -16.916 -11.341 0.548 1.00 54.38 93 GLU A N 1
ATOM 672 C CA . GLU A 1 93 ? -17.724 -10.990 1.716 1.00 54.38 93 GLU A CA 1
ATOM 673 C C . GLU A 1 93 ? -17.328 -9.630 2.317 1.00 54.38 93 GLU A C 1
ATOM 675 O O . GLU A 1 93 ? -18.197 -8.828 2.637 1.00 54.38 93 GLU A O 1
ATOM 680 N N . ALA A 1 94 ? -16.038 -9.284 2.376 1.00 57.66 94 ALA A N 1
ATOM 681 C CA . ALA A 1 94 ? -15.562 -7.971 2.822 1.00 57.66 94 ALA A CA 1
ATOM 682 C C . ALA A 1 94 ? -16.014 -6.844 1.883 1.00 57.66 94 ALA A C 1
ATOM 684 O O . ALA A 1 94 ? -16.419 -5.781 2.350 1.00 57.66 94 ALA A O 1
ATOM 685 N N . ARG A 1 95 ? -16.010 -7.076 0.562 1.00 63.72 95 ARG A N 1
ATOM 686 C CA . ARG A 1 95 ? -16.569 -6.127 -0.417 1.00 63.72 95 ARG A CA 1
ATOM 687 C C . ARG A 1 95 ? -18.079 -5.979 -0.265 1.00 63.72 95 ARG A C 1
ATOM 689 O O . ARG A 1 95 ? -18.591 -4.867 -0.347 1.00 63.72 95 ARG A O 1
ATOM 696 N N . ARG A 1 96 ? -18.782 -7.075 0.025 1.00 56.47 96 ARG A N 1
ATOM 697 C CA . ARG A 1 96 ? -20.214 -7.060 0.336 1.00 56.47 96 ARG A CA 1
ATOM 698 C C . ARG A 1 96 ? -20.505 -6.280 1.618 1.00 56.47 96 ARG A C 1
ATOM 700 O O . ARG A 1 96 ? -21.405 -5.454 1.624 1.00 56.47 96 ARG A O 1
ATOM 707 N N . VAL A 1 97 ? -19.702 -6.473 2.664 1.00 60.84 97 VAL A N 1
ATOM 708 C CA . VAL A 1 97 ? -19.772 -5.723 3.926 1.00 60.84 97 VAL A CA 1
ATOM 709 C C . VAL A 1 97 ? -19.496 -4.235 3.707 1.00 60.84 97 VAL A C 1
ATOM 711 O O . VAL A 1 97 ? -20.244 -3.410 4.219 1.00 60.84 97 VAL A O 1
ATOM 714 N N . MET A 1 98 ? -18.475 -3.872 2.927 1.00 60.72 98 MET A N 1
ATOM 715 C CA . MET A 1 98 ? -18.173 -2.472 2.594 1.00 60.72 98 MET A CA 1
ATOM 716 C C . MET A 1 98 ? -19.335 -1.812 1.838 1.00 60.72 98 MET A C 1
ATOM 718 O O . MET A 1 98 ? -19.759 -0.726 2.221 1.00 60.72 98 MET A O 1
ATOM 722 N N . ALA A 1 99 ? -19.931 -2.500 0.858 1.00 62.00 99 ALA A N 1
ATOM 723 C CA . ALA A 1 99 ? -21.131 -2.022 0.169 1.00 62.00 99 ALA A CA 1
ATOM 724 C C . ALA A 1 99 ? -22.338 -1.878 1.122 1.00 62.00 99 ALA A C 1
ATOM 726 O O . ALA A 1 99 ? -23.048 -0.878 1.093 1.00 62.00 99 ALA A O 1
ATOM 727 N N . MET A 1 100 ? -22.536 -2.829 2.040 1.00 56.59 100 MET A N 1
ATOM 728 C CA . MET A 1 100 ? -23.594 -2.766 3.060 1.00 56.59 100 MET A CA 1
ATOM 729 C C . MET A 1 100 ? -23.403 -1.602 4.049 1.00 56.59 100 MET A C 1
ATOM 731 O O . MET A 1 100 ? -24.382 -1.010 4.509 1.00 56.59 100 MET A O 1
ATOM 735 N N . LEU A 1 101 ? -22.155 -1.255 4.376 1.00 60.84 101 LEU A N 1
ATOM 736 C CA . LEU A 1 101 ? -21.818 -0.092 5.202 1.00 60.84 101 LEU A CA 1
ATOM 737 C C . LEU A 1 101 ? -22.095 1.228 4.466 1.00 60.84 101 LEU A C 1
ATOM 739 O O . LEU A 1 101 ? -22.608 2.162 5.081 1.00 60.84 101 LEU A O 1
ATOM 743 N N . GLU A 1 102 ? -21.812 1.299 3.162 1.00 64.88 102 GLU A N 1
ATOM 744 C CA . GLU A 1 102 ? -22.163 2.446 2.308 1.00 64.88 102 GLU A CA 1
ATOM 745 C C . GLU A 1 102 ? -23.686 2.634 2.180 1.00 64.88 102 GLU A C 1
ATOM 747 O O . GLU A 1 102 ? -24.169 3.764 2.098 1.00 64.88 102 GLU A O 1
ATOM 752 N N . GLU A 1 103 ? -24.454 1.544 2.255 1.00 66.75 103 GLU A N 1
ATOM 753 C CA . GLU A 1 103 ? -25.924 1.540 2.264 1.00 66.75 103 GLU A CA 1
ATOM 754 C C . GLU A 1 103 ? -26.550 1.811 3.653 1.00 66.75 103 GLU A C 1
ATOM 756 O O . GLU A 1 103 ? -27.774 1.906 3.777 1.00 66.75 103 GLU A O 1
ATOM 761 N N . GLY A 1 104 ? -25.738 1.993 4.704 1.00 60.50 104 GLY A N 1
ATOM 762 C CA . GLY A 1 104 ? -26.191 2.421 6.036 1.00 60.50 104 GLY A CA 1
ATOM 763 C C . GLY A 1 104 ? -26.521 1.300 7.031 1.00 60.50 104 GLY A C 1
ATOM 764 O O . GLY A 1 104 ? -27.175 1.560 8.045 1.00 60.50 104 GLY A O 1
ATOM 765 N N . ILE A 1 105 ? -26.073 0.065 6.783 1.00 55.03 105 ILE A N 1
ATOM 766 C CA . ILE A 1 105 ? -26.215 -1.063 7.720 1.00 55.03 105 ILE A CA 1
ATOM 767 C C . ILE A 1 105 ? -25.170 -0.947 8.844 1.00 55.03 105 ILE A C 1
ATOM 769 O O . ILE A 1 105 ? -24.053 -0.476 8.636 1.00 55.03 105 ILE A O 1
ATOM 773 N N . SER A 1 106 ? -25.520 -1.347 10.074 1.00 53.88 106 SER A N 1
ATOM 774 C CA . SER A 1 106 ? -24.626 -1.173 11.228 1.00 53.88 106 SER A CA 1
ATOM 775 C C . SER A 1 106 ? -23.406 -2.107 11.172 1.00 53.88 106 SER A C 1
ATOM 777 O O . SER A 1 106 ? -23.532 -3.315 10.960 1.00 53.88 106 SER A O 1
ATOM 779 N N . ALA A 1 107 ? -22.215 -1.561 11.441 1.00 53.78 107 ALA A N 1
ATOM 780 C CA . ALA A 1 107 ? -20.945 -2.297 11.411 1.00 53.78 107 ALA A CA 1
ATOM 781 C C . ALA A 1 107 ? -20.914 -3.535 12.320 1.00 53.78 107 ALA A C 1
ATOM 783 O O . ALA A 1 107 ? -20.225 -4.509 12.029 1.00 53.78 107 ALA A O 1
ATOM 784 N N . THR A 1 108 ? -21.692 -3.522 13.400 1.00 49.66 108 THR A N 1
ATOM 785 C CA . THR A 1 108 ? -21.773 -4.618 14.366 1.00 49.66 108 THR A CA 1
ATOM 786 C C . THR A 1 108 ? -22.449 -5.865 13.789 1.00 49.66 108 THR A C 1
ATOM 788 O O . THR A 1 108 ? -22.059 -6.973 14.145 1.00 49.66 108 THR A O 1
ATOM 791 N N . GLU A 1 109 ? -23.439 -5.717 12.904 1.00 52.81 109 GLU A N 1
ATOM 792 C CA . GLU A 1 109 ? -24.087 -6.859 12.236 1.00 52.81 109 GLU A CA 1
ATOM 793 C C . GLU A 1 109 ? -23.220 -7.421 11.112 1.00 52.81 109 GLU A C 1
ATOM 795 O O . GLU A 1 109 ? -23.099 -8.637 10.984 1.00 52.81 109 GLU A O 1
ATOM 800 N N . ALA A 1 110 ? -22.549 -6.547 10.362 1.00 51.88 110 ALA A N 1
ATOM 801 C CA . ALA A 1 110 ? -21.649 -6.950 9.291 1.00 51.88 110 ALA A CA 1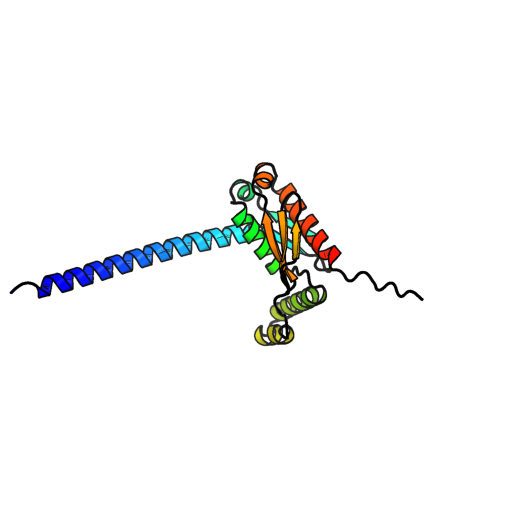
ATOM 802 C C . ALA A 1 110 ? -20.410 -7.706 9.813 1.00 51.88 110 ALA A C 1
ATOM 804 O O . ALA A 1 110 ? -20.006 -8.713 9.240 1.00 51.88 110 ALA A O 1
ATOM 805 N N . LEU A 1 111 ? -19.843 -7.276 10.948 1.00 47.62 111 LEU A N 1
ATOM 806 C CA . LEU A 1 111 ? -18.697 -7.938 11.585 1.00 47.62 111 LEU A CA 1
ATOM 807 C C . LEU A 1 111 ? -19.048 -9.312 12.176 1.00 47.62 111 LEU A C 1
ATOM 809 O O . LEU A 1 111 ? -18.219 -10.219 12.149 1.00 47.62 111 LEU A O 1
ATOM 813 N N . ARG A 1 112 ? -20.272 -9.488 12.691 1.00 51.06 112 ARG A N 1
ATOM 814 C CA . ARG A 1 112 ? -20.702 -10.730 13.358 1.00 51.06 112 ARG A CA 1
ATOM 815 C C . ARG A 1 112 ? -20.923 -11.895 12.391 1.00 51.06 112 ARG A C 1
ATOM 817 O O . ARG A 1 112 ? -20.893 -13.037 12.828 1.00 51.06 112 ARG A O 1
ATOM 824 N N . ALA A 1 113 ? -21.126 -11.614 11.105 1.00 50.66 113 ALA A N 1
ATOM 825 C CA . ALA A 1 113 ? -21.233 -12.631 10.060 1.00 50.66 113 ALA A CA 1
ATOM 826 C C . ALA A 1 113 ? -19.868 -13.216 9.640 1.00 50.66 113 ALA A C 1
ATOM 828 O O . ALA A 1 113 ? -19.823 -14.278 9.031 1.00 50.66 113 ALA A O 1
ATOM 829 N N . VAL A 1 114 ? -18.764 -12.533 9.966 1.00 48.59 114 VAL A N 1
ATOM 830 C CA . VAL A 1 114 ? -17.422 -12.809 9.416 1.00 48.59 114 VAL A CA 1
ATOM 831 C C . VAL A 1 114 ? -16.485 -13.464 10.444 1.00 48.59 114 VAL A C 1
ATOM 833 O O . VAL A 1 114 ? -15.458 -14.038 10.080 1.00 48.59 114 VAL A O 1
ATOM 836 N N . THR A 1 115 ? -16.822 -13.413 11.735 1.00 46.72 115 THR A N 1
ATOM 837 C CA . THR A 1 115 ? -15.978 -13.940 12.816 1.00 46.72 115 THR A CA 1
ATOM 838 C C . THR A 1 115 ? -16.548 -15.214 13.434 1.00 46.72 115 THR A C 1
ATOM 840 O O . THR A 1 115 ? -17.195 -15.136 14.473 1.00 46.72 115 THR A O 1
ATOM 843 N N . ASP A 1 116 ? -16.232 -16.366 12.846 1.00 39.97 116 ASP A N 1
ATOM 844 C CA . ASP A 1 116 ? -16.104 -17.636 13.568 1.00 39.97 116 ASP A CA 1
ATOM 845 C C . ASP A 1 116 ? -14.837 -18.359 13.064 1.00 39.97 116 ASP A C 1
ATOM 847 O O . ASP A 1 116 ? -14.628 -18.507 11.866 1.00 39.97 116 ASP A O 1
ATOM 851 N N . GLU A 1 117 ? -13.964 -18.716 14.013 1.00 40.25 117 GLU A N 1
ATOM 852 C CA . GLU A 1 117 ? -12.760 -19.563 13.896 1.00 40.25 117 GLU A CA 1
ATOM 853 C C . GLU A 1 117 ? -11.729 -19.249 12.788 1.00 40.25 117 GLU A C 1
ATOM 855 O O . GLU A 1 117 ? -11.679 -19.889 11.745 1.00 40.25 117 GLU A O 1
ATOM 860 N N . ALA A 1 118 ? -10.764 -18.372 13.094 1.00 43.28 118 ALA A N 1
ATOM 861 C CA . ALA A 1 118 ? -9.462 -18.379 12.421 1.00 43.28 118 ALA A CA 1
ATOM 862 C C . ALA A 1 118 ? -8.351 -18.540 13.465 1.00 43.28 118 ALA A C 1
ATOM 864 O O . ALA A 1 118 ? -7.936 -17.579 14.124 1.00 43.28 118 ALA A O 1
ATOM 865 N N . THR A 1 119 ? -7.883 -19.776 13.647 1.00 44.75 119 THR A N 1
ATOM 866 C CA . THR A 1 119 ? -6.569 -20.039 14.246 1.00 44.75 119 THR A CA 1
ATOM 867 C C . THR A 1 119 ? -5.513 -19.253 13.463 1.00 44.75 119 THR A C 1
ATOM 869 O O . THR A 1 119 ? -5.606 -19.207 12.238 1.00 44.75 119 THR A O 1
ATOM 872 N N . PRO A 1 120 ? -4.524 -18.613 14.114 1.00 45.97 120 PRO A N 1
ATOM 873 C CA . PRO A 1 120 ? -3.448 -17.934 13.403 1.00 45.97 120 PRO A CA 1
ATOM 874 C C . PRO A 1 120 ? -2.600 -18.992 12.691 1.00 45.97 120 PRO A C 1
ATOM 876 O O . PRO A 1 120 ? -1.683 -19.568 13.274 1.00 45.97 120 PRO A O 1
ATOM 879 N N . GLU A 1 121 ? -2.960 -19.311 11.452 1.00 52.78 121 GLU A N 1
ATOM 880 C CA . GLU A 1 121 ? -2.124 -20.117 10.572 1.00 52.78 121 GLU A CA 1
ATOM 881 C C . GLU A 1 121 ? -0.804 -19.380 10.313 1.00 52.78 121 GLU A C 1
ATOM 883 O O . GLU A 1 121 ? -0.719 -18.151 10.420 1.00 52.78 121 GLU A O 1
ATOM 888 N N . ALA A 1 122 ? 0.248 -20.152 10.040 1.00 58.66 122 ALA A N 1
ATOM 889 C CA . ALA A 1 122 ? 1.583 -19.627 9.792 1.00 58.66 122 ALA A CA 1
ATOM 890 C C . ALA A 1 122 ? 1.564 -18.592 8.653 1.00 58.66 122 ALA A C 1
ATOM 892 O O . ALA A 1 122 ? 0.890 -18.795 7.645 1.00 58.66 122 ALA A O 1
ATOM 893 N N . LEU A 1 123 ? 2.320 -17.502 8.824 1.00 69.25 123 LEU A N 1
ATOM 894 C CA . LEU A 1 123 ? 2.543 -16.503 7.778 1.00 69.25 123 LEU A CA 1
ATOM 895 C C . LEU A 1 123 ? 3.106 -17.186 6.528 1.00 69.25 123 LEU A C 1
ATOM 897 O O . LEU A 1 123 ? 4.115 -17.893 6.599 1.00 69.25 123 LEU A O 1
ATOM 901 N N . ASP A 1 124 ? 2.447 -16.973 5.395 1.00 81.81 124 ASP A N 1
ATOM 902 C CA . ASP A 1 124 ? 2.935 -17.410 4.093 1.00 81.81 124 ASP A CA 1
ATOM 903 C C . ASP A 1 124 ? 3.781 -16.291 3.492 1.00 81.81 124 ASP A C 1
ATOM 905 O O . ASP A 1 124 ? 3.316 -15.161 3.337 1.00 81.81 124 ASP A O 1
ATOM 909 N N . HIS A 1 125 ? 5.044 -16.599 3.211 1.00 87.88 125 HIS A N 1
ATOM 910 C CA . HIS A 1 125 ? 6.051 -15.626 2.808 1.00 87.88 125 HIS A CA 1
ATOM 911 C C . HIS A 1 125 ? 6.331 -15.751 1.309 1.00 87.88 125 HIS A C 1
ATOM 913 O O . HIS A 1 125 ? 6.896 -16.747 0.844 1.00 87.88 125 HIS A O 1
ATOM 919 N N . HIS A 1 126 ? 6.003 -14.714 0.541 1.00 90.56 126 HIS A N 1
ATOM 920 C CA . HIS A 1 126 ? 6.239 -14.672 -0.899 1.00 90.56 126 HIS A CA 1
ATOM 921 C C . HIS A 1 126 ? 7.330 -13.660 -1.238 1.00 90.56 126 HIS A C 1
ATOM 923 O O . HIS A 1 126 ? 7.115 -12.451 -1.226 1.00 90.56 126 HIS A O 1
ATOM 929 N N . ARG A 1 127 ? 8.524 -14.164 -1.555 1.00 92.12 127 ARG A N 1
ATOM 930 C CA . ARG A 1 127 ? 9.684 -13.330 -1.875 1.00 92.12 127 ARG A CA 1
ATOM 931 C C . ARG A 1 127 ? 9.797 -13.055 -3.375 1.00 92.12 127 ARG A C 1
ATOM 933 O O . ARG A 1 127 ? 9.770 -13.993 -4.172 1.00 92.12 127 ARG A O 1
ATOM 940 N N . PHE A 1 128 ? 10.017 -11.790 -3.716 1.00 92.50 128 PHE A N 1
ATOM 941 C CA . PHE A 1 128 ? 10.329 -11.286 -5.054 1.00 92.50 128 PHE A CA 1
ATOM 942 C C . PHE A 1 128 ? 11.676 -10.542 -5.031 1.00 92.50 128 PHE A C 1
ATOM 944 O O . PHE A 1 128 ? 12.321 -10.463 -3.981 1.00 92.50 128 PHE A O 1
ATOM 951 N N . GLU A 1 129 ? 12.141 -10.038 -6.177 1.00 91.31 129 GLU A N 1
ATOM 952 C CA . GLU A 1 129 ? 13.382 -9.246 -6.222 1.00 91.31 129 GLU A CA 1
ATOM 953 C C . GLU A 1 129 ? 13.205 -7.904 -5.493 1.00 91.31 129 GLU A C 1
ATOM 955 O O . GLU A 1 129 ? 14.113 -7.430 -4.810 1.00 91.31 129 GLU A O 1
ATOM 960 N N . GLU A 1 130 ? 12.024 -7.308 -5.633 1.00 91.81 130 GLU A N 1
ATOM 961 C CA . GLU A 1 130 ? 11.714 -5.939 -5.226 1.00 91.81 130 GLU A CA 1
ATOM 962 C C . GLU A 1 130 ? 11.200 -5.855 -3.786 1.00 91.81 130 GLU A C 1
ATOM 964 O O . GLU A 1 130 ? 11.381 -4.852 -3.089 1.00 91.81 130 GLU A O 1
ATOM 969 N N . MET A 1 131 ? 10.493 -6.900 -3.355 1.00 93.50 131 MET A N 1
ATOM 970 C CA . MET A 1 131 ? 9.733 -6.915 -2.113 1.00 93.50 131 MET A CA 1
ATOM 971 C C . MET A 1 131 ? 9.446 -8.336 -1.632 1.00 93.50 131 MET A C 1
ATOM 973 O O . MET A 1 131 ? 9.501 -9.306 -2.387 1.00 93.50 131 MET A O 1
ATOM 977 N N . THR A 1 132 ? 9.072 -8.445 -0.365 1.00 94.12 132 THR A N 1
ATOM 978 C CA . THR A 1 132 ? 8.428 -9.634 0.190 1.00 94.12 132 THR A CA 1
ATOM 979 C C . THR A 1 132 ? 6.972 -9.302 0.491 1.00 94.12 132 THR A C 1
ATOM 981 O O . THR A 1 132 ? 6.671 -8.235 1.025 1.00 94.12 132 THR A O 1
ATOM 984 N N . VAL A 1 133 ? 6.075 -10.205 0.115 1.00 92.44 133 VAL A N 1
ATOM 985 C CA . VAL A 1 133 ? 4.643 -10.125 0.385 1.00 92.44 133 VAL A CA 1
ATOM 986 C C . VAL A 1 133 ? 4.287 -11.257 1.334 1.00 92.44 133 VAL A C 1
ATOM 988 O O . VAL A 1 133 ? 4.372 -12.428 0.968 1.00 92.44 133 VAL A O 1
ATOM 991 N N . ASP A 1 134 ? 3.883 -10.898 2.540 1.00 90.12 134 ASP A N 1
ATOM 992 C CA . ASP A 1 134 ? 3.431 -11.827 3.562 1.00 90.12 134 ASP A CA 1
ATOM 993 C C . ASP A 1 134 ? 1.906 -11.872 3.580 1.00 90.12 134 ASP A C 1
ATOM 995 O O . ASP A 1 134 ? 1.241 -10.841 3.447 1.00 90.12 134 ASP A O 1
ATOM 999 N N . VAL A 1 135 ? 1.355 -13.067 3.766 1.00 86.94 135 VAL A N 1
ATOM 1000 C CA . VAL A 1 135 ? -0.083 -13.288 3.915 1.00 86.94 135 VAL A CA 1
ATOM 1001 C C . VAL A 1 135 ? -0.329 -14.014 5.226 1.00 86.94 135 VAL A C 1
ATOM 1003 O O . VAL A 1 135 ? 0.190 -15.109 5.447 1.00 86.94 135 VAL A O 1
ATOM 1006 N N . ASP A 1 136 ? -1.116 -13.406 6.109 1.00 80.38 136 ASP A N 1
ATOM 1007 C CA . ASP A 1 136 ? -1.489 -14.040 7.372 1.00 80.38 136 ASP A CA 1
ATOM 1008 C C . ASP A 1 136 ? -2.613 -15.081 7.196 1.00 80.38 136 ASP A C 1
ATOM 1010 O O . ASP A 1 136 ? -3.223 -15.214 6.131 1.00 80.38 136 ASP A O 1
ATOM 1014 N N . GLY A 1 137 ? -2.924 -15.823 8.265 1.00 69.31 137 GLY A N 1
ATOM 1015 C CA . GLY A 1 137 ? -4.014 -16.809 8.273 1.00 69.31 137 GLY A CA 1
ATOM 1016 C C . GLY A 1 137 ? -5.421 -16.235 8.031 1.00 69.31 137 GLY A C 1
ATOM 1017 O O . GLY A 1 137 ? -6.376 -16.997 7.943 1.00 69.31 137 GLY A O 1
ATOM 1018 N N . ARG A 1 138 ? -5.576 -14.908 7.926 1.00 72.38 138 ARG A N 1
ATOM 1019 C CA . ARG A 1 138 ? -6.829 -14.215 7.576 1.00 72.38 138 ARG A CA 1
ATOM 1020 C C . ARG A 1 138 ? -6.823 -13.702 6.132 1.00 72.38 138 ARG A C 1
ATOM 1022 O O . ARG A 1 138 ? -7.752 -13.012 5.713 1.00 72.38 138 ARG A O 1
ATOM 1029 N N . GLY A 1 139 ? -5.767 -13.996 5.373 1.00 75.19 139 GLY A N 1
ATOM 1030 C CA . GLY A 1 139 ? -5.582 -13.494 4.018 1.00 75.19 139 GLY A CA 1
ATOM 1031 C C . GLY A 1 139 ? -5.184 -12.019 3.952 1.00 75.19 139 GLY A C 1
ATOM 1032 O O . GLY A 1 139 ? -5.240 -11.448 2.862 1.00 75.19 139 GLY A O 1
ATOM 1033 N N . ALA A 1 140 ? -4.807 -11.391 5.072 1.00 82.31 140 ALA A N 1
ATOM 1034 C CA . ALA A 1 140 ? -4.349 -10.009 5.083 1.00 82.31 140 ALA A CA 1
ATOM 1035 C C . ALA A 1 140 ? -2.908 -9.921 4.574 1.00 82.31 140 ALA A C 1
ATOM 1037 O O . ALA A 1 140 ? -2.041 -10.705 4.963 1.00 82.31 140 ALA A O 1
ATOM 1038 N N . PHE A 1 141 ? -2.667 -8.943 3.705 1.00 87.94 141 PHE A N 1
ATOM 1039 C CA . PHE A 1 141 ? -1.359 -8.689 3.119 1.00 87.94 141 PHE A CA 1
ATOM 1040 C C . PHE A 1 141 ? -0.503 -7.809 4.028 1.00 87.94 141 PHE A C 1
ATOM 1042 O O . PHE A 1 141 ? -0.985 -6.814 4.561 1.00 87.94 141 PHE A O 1
ATOM 1049 N N . SER A 1 142 ? 0.785 -8.122 4.121 1.00 88.38 142 SER A N 1
ATOM 1050 C CA . SER A 1 142 ? 1.827 -7.233 4.631 1.00 88.38 142 SER A CA 1
ATOM 1051 C C . SER A 1 142 ? 2.971 -7.189 3.625 1.00 88.38 142 SER A C 1
ATOM 1053 O O . SER A 1 142 ? 3.410 -8.222 3.130 1.00 88.38 142 SER A O 1
ATOM 1055 N N . VAL A 1 143 ? 3.455 -5.994 3.299 1.00 90.50 143 VAL A N 1
ATOM 1056 C CA . VAL A 1 143 ? 4.539 -5.805 2.327 1.00 90.50 143 VAL A CA 1
ATOM 1057 C C . VAL A 1 143 ? 5.810 -5.373 3.046 1.00 90.50 143 VAL A C 1
ATOM 1059 O O . VAL A 1 143 ? 5.768 -4.537 3.944 1.00 90.50 143 VAL A O 1
ATOM 1062 N N . VAL A 1 144 ? 6.953 -5.901 2.615 1.00 90.62 144 VAL A N 1
ATOM 1063 C CA . VAL A 1 144 ? 8.292 -5.432 2.983 1.00 90.62 144 VAL A CA 1
ATOM 1064 C C . VAL A 1 144 ? 9.026 -5.052 1.706 1.00 90.62 144 VAL A C 1
ATOM 1066 O O . VAL A 1 144 ? 9.154 -5.872 0.804 1.00 90.62 144 VAL A O 1
ATOM 1069 N N . ILE A 1 145 ? 9.514 -3.816 1.620 1.00 88.25 145 ILE A N 1
ATOM 1070 C CA . ILE A 1 145 ? 10.212 -3.306 0.432 1.00 88.25 145 ILE A CA 1
ATOM 1071 C C . ILE A 1 145 ? 11.719 -3.425 0.639 1.00 88.25 145 ILE A C 1
ATOM 1073 O O . ILE A 1 145 ? 12.248 -2.971 1.657 1.00 88.25 145 ILE A O 1
ATOM 1077 N N . GLU A 1 146 ? 12.416 -3.984 -0.346 1.00 88.81 146 GLU A N 1
ATOM 1078 C CA . GLU A 1 146 ? 13.872 -4.075 -0.324 1.00 88.81 146 GLU A CA 1
ATOM 1079 C C . GLU A 1 146 ? 14.485 -2.685 -0.557 1.00 88.81 146 GLU A C 1
ATOM 1081 O O . GLU A 1 146 ? 14.390 -2.107 -1.641 1.00 88.81 146 GLU A O 1
ATOM 1086 N N . GLY A 1 147 ? 15.135 -2.126 0.470 1.00 80.12 147 GLY A N 1
ATOM 1087 C CA . GLY A 1 147 ? 15.645 -0.749 0.432 1.00 80.12 147 GLY A CA 1
ATOM 1088 C C . GLY A 1 147 ? 16.630 -0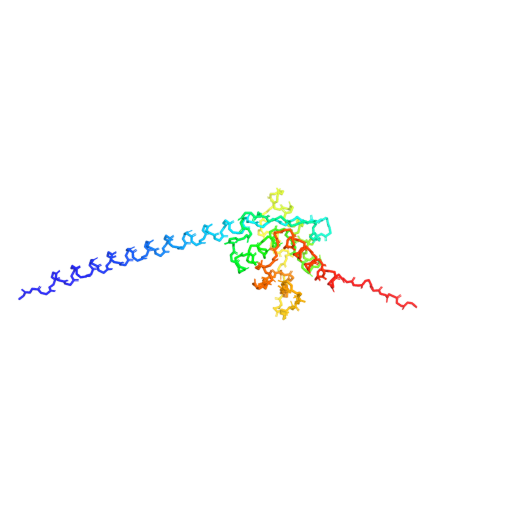.492 -0.713 1.00 80.12 147 GLY A C 1
ATOM 1089 O O . GLY A 1 147 ? 16.517 0.513 -1.408 1.00 80.12 147 GLY A O 1
ATOM 1090 N N . GLY A 1 148 ? 17.533 -1.442 -0.980 1.00 85.94 148 GLY A N 1
ATOM 1091 C CA . GLY A 1 148 ? 18.496 -1.324 -2.081 1.00 85.94 148 GLY A CA 1
ATOM 1092 C C . GLY A 1 148 ? 17.863 -1.412 -3.473 1.00 85.94 148 GLY A C 1
ATOM 1093 O O . GLY A 1 148 ? 18.472 -0.978 -4.451 1.00 85.94 148 GLY A O 1
ATOM 1094 N N . TRP A 1 149 ? 16.660 -1.982 -3.588 1.00 90.00 149 TRP A N 1
ATOM 1095 C CA . TRP A 1 149 ? 15.878 -1.921 -4.818 1.00 90.00 149 TRP A CA 1
ATOM 1096 C C . TRP A 1 149 ? 15.203 -0.554 -4.950 1.00 90.00 149 TRP A C 1
ATOM 1098 O O . TRP A 1 149 ? 15.336 0.085 -5.987 1.00 90.00 149 TRP A O 1
ATOM 1108 N N . LEU A 1 150 ? 14.595 -0.045 -3.874 1.00 85.69 150 LEU A N 1
ATOM 1109 C CA . LEU A 1 150 ? 13.927 1.259 -3.886 1.00 85.69 150 LEU A CA 1
ATOM 1110 C C . LEU A 1 150 ? 14.852 2.403 -4.337 1.00 85.69 150 LEU A C 1
ATOM 1112 O O . LEU A 1 150 ? 14.431 3.264 -5.102 1.00 85.69 150 LEU A O 1
ATOM 1116 N N . GLU A 1 151 ? 16.118 2.388 -3.911 1.00 87.19 151 GLU A N 1
ATOM 1117 C CA . GLU A 1 151 ? 17.121 3.407 -4.264 1.00 87.19 151 GLU A CA 1
ATOM 1118 C C . GLU A 1 151 ? 17.400 3.530 -5.772 1.00 87.19 151 GLU A C 1
ATOM 1120 O O . GLU A 1 151 ? 17.835 4.588 -6.230 1.00 87.19 151 GLU A O 1
ATOM 1125 N N . ARG A 1 152 ? 17.171 2.461 -6.544 1.00 89.31 152 ARG A N 1
ATOM 1126 C CA . ARG A 1 152 ? 17.436 2.411 -7.992 1.00 89.31 152 ARG A CA 1
ATOM 1127 C C . ARG A 1 152 ? 16.172 2.394 -8.850 1.00 89.31 152 ARG A C 1
ATOM 1129 O O . ARG A 1 152 ? 16.290 2.381 -10.072 1.00 89.31 152 ARG A O 1
ATOM 1136 N N . SER A 1 153 ? 15.004 2.395 -8.219 1.00 90.38 153 SER A N 1
ATOM 1137 C CA . SER A 1 153 ? 13.710 2.276 -8.883 1.00 90.38 153 SER A CA 1
ATOM 1138 C C . SER A 1 153 ? 12.999 3.617 -9.001 1.00 90.38 153 SER A C 1
ATOM 1140 O O . SER A 1 153 ? 13.300 4.598 -8.320 1.00 90.38 153 SER A O 1
ATOM 1142 N N . THR A 1 154 ? 12.001 3.651 -9.869 1.00 93.12 154 THR A N 1
ATOM 1143 C CA . THR A 1 154 ? 11.075 4.764 -10.050 1.00 93.12 154 THR A CA 1
ATOM 1144 C C . THR A 1 154 ? 9.724 4.471 -9.399 1.00 93.12 154 THR A C 1
ATOM 1146 O O . THR A 1 154 ? 9.356 3.325 -9.147 1.00 93.12 154 THR A O 1
ATOM 1149 N N . ALA A 1 155 ? 8.933 5.525 -9.184 1.00 91.50 155 ALA A N 1
ATOM 1150 C CA . ALA A 1 155 ? 7.550 5.417 -8.719 1.00 91.50 155 ALA A CA 1
ATOM 1151 C C . ALA A 1 155 ? 6.687 4.505 -9.613 1.00 91.50 155 ALA A C 1
ATOM 1153 O O . ALA A 1 155 ? 5.837 3.772 -9.112 1.00 91.50 155 ALA A O 1
ATOM 1154 N N . ALA A 1 156 ? 6.922 4.534 -10.930 1.00 93.31 156 ALA A N 1
ATOM 1155 C CA . ALA A 1 156 ? 6.213 3.697 -11.892 1.00 93.31 156 ALA A CA 1
ATOM 1156 C C . ALA A 1 156 ? 6.613 2.220 -11.768 1.00 93.31 156 ALA A C 1
ATOM 1158 O O . ALA A 1 156 ? 5.740 1.360 -11.713 1.00 93.31 156 ALA A O 1
ATOM 1159 N N . GLU A 1 157 ? 7.913 1.930 -11.660 1.00 94.88 157 GLU A N 1
ATOM 1160 C CA . GLU A 1 157 ? 8.411 0.563 -11.444 1.00 94.88 157 GLU A CA 1
ATOM 1161 C C . GLU A 1 157 ? 7.918 -0.007 -10.112 1.00 94.88 157 GLU A C 1
ATOM 1163 O O . GLU A 1 157 ? 7.533 -1.168 -10.042 1.00 94.88 157 GLU A O 1
ATOM 1168 N N . TYR A 1 158 ? 7.840 0.818 -9.068 1.00 94.12 158 TYR A N 1
ATOM 1169 C CA . TYR A 1 158 ? 7.210 0.441 -7.805 1.00 94.12 158 TYR A CA 1
ATOM 1170 C C . TYR A 1 158 ? 5.719 0.142 -7.932 1.00 94.12 158 TYR A C 1
ATOM 1172 O O . TYR A 1 158 ? 5.277 -0.904 -7.457 1.00 94.12 158 TYR A O 1
ATOM 1180 N N . ALA A 1 159 ? 4.948 1.005 -8.592 1.00 94.62 159 ALA A N 1
ATOM 1181 C CA . ALA A 1 159 ? 3.527 0.759 -8.811 1.00 94.62 159 ALA A CA 1
ATOM 1182 C C . ALA A 1 159 ? 3.290 -0.558 -9.573 1.00 94.62 159 ALA A C 1
ATOM 1184 O O . ALA A 1 159 ? 2.439 -1.357 -9.176 1.00 94.62 159 ALA A O 1
ATOM 1185 N N . MET A 1 160 ? 4.089 -0.810 -10.615 1.00 95.81 160 MET A N 1
ATOM 1186 C CA . MET A 1 160 ? 4.059 -2.062 -11.373 1.00 95.81 160 MET A CA 1
ATOM 1187 C C . MET A 1 160 ? 4.430 -3.267 -10.505 1.00 95.81 160 MET A C 1
ATOM 1189 O O . MET A 1 160 ? 3.671 -4.231 -10.469 1.00 95.81 160 MET A O 1
ATOM 1193 N N . ALA A 1 161 ? 5.530 -3.198 -9.750 1.00 95.56 161 ALA A N 1
ATOM 1194 C CA . ALA A 1 161 ? 5.978 -4.297 -8.898 1.00 95.56 161 ALA A CA 1
ATOM 1195 C C . ALA A 1 161 ? 4.931 -4.668 -7.837 1.00 95.56 161 ALA A C 1
ATOM 1197 O O . ALA A 1 161 ? 4.655 -5.847 -7.632 1.00 95.56 161 ALA A O 1
ATOM 1198 N N . VAL A 1 162 ? 4.294 -3.681 -7.190 1.00 95.06 162 VAL A N 1
ATOM 1199 C CA . VAL A 1 162 ? 3.205 -3.944 -6.230 1.00 95.06 162 VAL A CA 1
ATOM 1200 C C . VAL A 1 162 ? 2.038 -4.645 -6.925 1.00 95.06 162 VAL A C 1
ATOM 1202 O O . VAL A 1 162 ? 1.546 -5.657 -6.425 1.00 95.06 162 VAL A O 1
ATOM 1205 N N . GLN A 1 163 ? 1.603 -4.135 -8.080 1.00 96.06 163 GLN A N 1
ATOM 1206 C CA . GLN A 1 163 ? 0.498 -4.723 -8.833 1.00 96.06 163 GLN A CA 1
ATOM 1207 C C . GLN A 1 163 ? 0.791 -6.171 -9.252 1.00 96.06 163 GLN A C 1
ATOM 1209 O O . GLN A 1 163 ? -0.042 -7.053 -9.039 1.00 96.06 163 GLN A O 1
ATOM 1214 N N . GLU A 1 164 ? 1.957 -6.423 -9.843 1.00 96.44 164 GLU A N 1
ATOM 1215 C CA . GLU A 1 164 ? 2.354 -7.737 -10.350 1.00 96.44 164 GLU A CA 1
ATOM 1216 C C . GLU A 1 164 ? 2.537 -8.747 -9.215 1.00 96.44 164 GLU A C 1
ATOM 1218 O O . GLU A 1 164 ? 1.942 -9.828 -9.249 1.00 96.44 164 GLU A O 1
ATOM 1223 N N . ASN A 1 165 ? 3.285 -8.379 -8.174 1.00 95.75 165 ASN A N 1
ATOM 1224 C CA . ASN A 1 165 ? 3.635 -9.291 -7.089 1.00 95.75 165 ASN A CA 1
ATOM 1225 C C . ASN A 1 165 ? 2.415 -9.658 -6.236 1.00 95.75 165 ASN A C 1
ATOM 1227 O O . ASN A 1 165 ? 2.205 -10.837 -5.941 1.00 95.75 165 ASN A O 1
ATOM 1231 N N . VAL A 1 166 ? 1.548 -8.694 -5.902 1.00 94.38 166 VAL A N 1
ATOM 1232 C CA . VAL A 1 166 ? 0.305 -8.982 -5.163 1.00 94.38 166 VAL A CA 1
ATOM 1233 C C . VAL A 1 166 ? -0.632 -9.859 -5.996 1.00 94.38 166 VAL A C 1
ATOM 1235 O O . VAL A 1 166 ? -1.164 -10.848 -5.490 1.00 94.38 166 VAL A O 1
ATOM 1238 N N . ASN A 1 167 ? -0.797 -9.572 -7.291 1.00 94.19 167 ASN A N 1
ATOM 1239 C CA . ASN A 1 167 ? -1.631 -10.406 -8.157 1.00 94.19 167 ASN A CA 1
ATOM 1240 C C . ASN A 1 167 ? -1.059 -11.817 -8.354 1.00 94.19 167 ASN A C 1
ATOM 1242 O O . ASN A 1 167 ? -1.834 -12.774 -8.446 1.00 94.19 167 ASN A O 1
ATOM 1246 N N . ALA A 1 168 ? 0.267 -11.971 -8.374 1.00 92.75 168 ALA A N 1
ATOM 1247 C CA . ALA A 1 168 ? 0.915 -13.277 -8.413 1.00 92.75 168 ALA A CA 1
ATOM 1248 C C . ALA A 1 168 ? 0.616 -14.095 -7.147 1.00 92.75 168 ALA A C 1
ATOM 1250 O O . ALA A 1 168 ? 0.326 -15.287 -7.251 1.00 92.75 168 ALA A O 1
ATOM 1251 N N . VAL A 1 169 ? 0.624 -13.465 -5.967 1.00 91.25 169 VAL A N 1
ATOM 1252 C CA . VAL A 1 169 ? 0.230 -14.117 -4.706 1.00 91.25 169 VAL A CA 1
ATOM 1253 C C . VAL A 1 169 ? -1.242 -14.523 -4.732 1.00 91.25 169 VAL A C 1
ATOM 1255 O O . VAL A 1 169 ? -1.560 -15.683 -4.475 1.00 91.25 169 VAL A O 1
ATOM 1258 N N . LEU A 1 170 ? -2.133 -13.609 -5.125 1.00 88.19 170 LEU A N 1
ATOM 1259 C CA . LEU A 1 170 ? -3.565 -13.888 -5.263 1.00 88.19 170 LEU A CA 1
ATOM 1260 C C . LEU A 1 170 ? -3.835 -15.059 -6.227 1.00 88.19 170 LEU A C 1
ATOM 1262 O O . LEU A 1 170 ? -4.656 -15.922 -5.938 1.00 88.19 170 LEU A O 1
ATOM 1266 N N . ALA A 1 171 ? -3.109 -15.139 -7.347 1.00 87.12 171 ALA A N 1
ATOM 1267 C CA . ALA A 1 171 ? -3.295 -16.199 -8.341 1.00 87.12 171 ALA A CA 1
ATOM 1268 C C . ALA A 1 171 ? -2.871 -17.587 -7.845 1.00 87.12 171 ALA A C 1
ATOM 1270 O O . ALA A 1 171 ? -3.435 -18.583 -8.281 1.00 87.12 171 ALA A O 1
ATOM 1271 N N . ARG A 1 172 ? -1.911 -17.674 -6.918 1.00 83.25 172 ARG A N 1
ATOM 1272 C CA . ARG A 1 172 ? -1.495 -18.954 -6.318 1.00 83.25 172 ARG A CA 1
ATOM 1273 C C . ARG A 1 172 ? -2.527 -19.526 -5.345 1.00 83.25 172 ARG A C 1
ATOM 1275 O O . ARG A 1 172 ? -2.433 -20.702 -5.009 1.00 83.25 172 ARG A O 1
ATOM 1282 N N . ARG A 1 173 ? -3.461 -18.697 -4.873 1.00 71.81 173 ARG A N 1
ATOM 1283 C CA . ARG A 1 173 ? -4.475 -19.053 -3.870 1.00 71.81 173 ARG A CA 1
ATOM 1284 C C . ARG A 1 173 ? -5.889 -19.160 -4.427 1.00 71.81 173 ARG A C 1
ATOM 1286 O O . ARG A 1 173 ? -6.787 -19.569 -3.696 1.00 71.81 173 ARG A O 1
ATOM 1293 N N . GLU A 1 174 ? -6.100 -18.837 -5.701 1.00 68.50 174 GLU A N 1
ATOM 1294 C CA . GLU A 1 174 ? -7.334 -19.243 -6.364 1.00 68.50 174 GLU A CA 1
ATOM 1295 C C . GLU A 1 174 ? -7.401 -20.776 -6.366 1.00 68.50 174 GLU A C 1
ATOM 1297 O O . GLU A 1 174 ? -6.403 -21.425 -6.695 1.00 68.50 174 GLU A O 1
ATOM 1302 N N . PRO A 1 175 ? -8.536 -21.378 -5.969 1.00 56.44 175 PRO A N 1
ATOM 1303 C CA . PRO A 1 175 ? -8.697 -22.815 -6.059 1.00 56.44 175 PRO A CA 1
ATOM 1304 C C . PRO A 1 175 ? -8.548 -23.197 -7.527 1.00 56.44 175 PRO A C 1
ATOM 1306 O O . PRO A 1 175 ? -9.411 -22.887 -8.346 1.00 56.44 175 PRO A O 1
ATOM 1309 N N . THR A 1 176 ? -7.434 -23.851 -7.862 1.00 49.66 176 THR A N 1
ATOM 1310 C CA . THR A 1 176 ? -7.273 -24.530 -9.142 1.00 49.66 176 THR A CA 1
ATOM 1311 C C . THR A 1 176 ? -8.508 -25.400 -9.295 1.00 49.66 176 THR A C 1
ATOM 1313 O O . THR A 1 176 ? -8.750 -26.244 -8.426 1.00 49.66 176 THR A O 1
ATOM 1316 N N . GLU A 1 177 ? -9.330 -25.135 -10.314 1.00 44.91 177 GLU A N 1
ATOM 1317 C CA . GLU A 1 177 ? -10.542 -25.909 -10.570 1.00 44.91 177 GLU A CA 1
ATOM 1318 C C . GLU A 1 177 ? -10.226 -27.388 -10.359 1.00 44.91 177 GLU A C 1
ATOM 1320 O O . GLU A 1 177 ? -9.220 -27.898 -10.867 1.00 44.91 177 GLU A O 1
ATOM 1325 N N . ARG A 1 178 ? -11.044 -28.050 -9.528 1.00 43.47 178 ARG A N 1
ATOM 1326 C CA . ARG A 1 178 ? -11.010 -29.500 -9.369 1.00 43.47 178 ARG A CA 1
ATOM 1327 C C . ARG A 1 178 ? -10.991 -30.084 -10.774 1.00 43.47 178 ARG A C 1
ATOM 1329 O O . ARG A 1 178 ? -12.002 -30.059 -11.468 1.00 43.47 178 ARG A O 1
ATOM 1336 N N . ASN A 1 179 ? -9.839 -30.609 -11.181 1.00 39.50 179 ASN A N 1
ATOM 1337 C CA . ASN A 1 179 ? -9.791 -31.600 -12.233 1.00 39.50 179 ASN A CA 1
ATOM 1338 C C . ASN A 1 179 ? -10.561 -32.800 -11.684 1.00 39.50 179 ASN A C 1
ATOM 1340 O O . ASN A 1 179 ? -9.998 -33.665 -11.011 1.00 39.50 179 ASN A O 1
ATOM 1344 N N . ASP A 1 180 ? -11.869 -32.798 -11.925 1.00 45.19 180 ASP A N 1
ATOM 1345 C CA . ASP A 1 180 ? -12.702 -33.983 -11.895 1.00 45.19 180 ASP A CA 1
ATOM 1346 C C . ASP A 1 180 ? -12.141 -34.920 -12.971 1.00 45.19 180 ASP A C 1
ATOM 1348 O O . ASP A 1 180 ? -12.499 -34.869 -14.148 1.00 45.19 180 ASP A O 1
ATOM 1352 N N . HIS A 1 181 ? -11.180 -35.748 -12.565 1.00 38.06 181 HIS A N 1
ATOM 1353 C CA . HIS A 1 181 ? -10.818 -36.945 -13.301 1.00 38.06 181 HIS A CA 1
ATOM 1354 C C . HIS A 1 181 ? -11.994 -37.919 -13.214 1.00 38.06 181 HIS A C 1
ATOM 1356 O O . HIS A 1 181 ? -12.124 -38.676 -12.250 1.00 38.06 181 HIS A O 1
ATOM 1362 N N . GLY A 1 182 ? -12.861 -37.837 -14.225 1.00 34.75 182 GLY A N 1
ATOM 1363 C CA . GLY A 1 182 ? -13.618 -38.981 -14.730 1.00 34.75 182 GLY A CA 1
ATOM 1364 C C . GLY A 1 182 ? -12.734 -39.944 -15.514 1.00 34.75 182 GLY A C 1
ATOM 1365 O O . GLY A 1 182 ? -11.655 -39.516 -15.990 1.00 34.75 182 GLY A O 1
#

Organism: Microbacterium maritypicum (NCBI:txid33918)

Sequence (182 aa):
MNSSGDSTARLEHLRQRSRQVAATFAAEMERLTSEVTRQVASVTIRVDERGRVAGVEVDPAAFGRIAPTALAAATTSALASAGVSAMPDYSAEARRVMAMLEEGISATEALRAVTDEATPEALDHHRFEEMTVDVDGRGAFSVVIEGGWLERSTAAEYAMAVQENVNAVLARREPTERNDHG

Secondary structure (DSSP, 8-state):
--SHHHHHHHHHHHHHHHHHHHHHHHHHHHHHHHHHHHHHTTEEEEE-TTS-EEEEEE-HHHHTTS-HHHHHHHHHHHHHHTT--S-HHHHHHHHHHHHHHHTT--HHHHHHTT-S----PPPEEEE-SSEEEEE-TT--EEEEE-HHHHTT--HHHHHHHHHHHHHHHHHHHS--------